Protein AF-A0A110B2I9-F1 (afdb_monomer_lite)

Radius of gyration: 13.92 Å; chains: 1; bounding box: 30×24×45 Å

Organism: Halorhodospira halochloris (NCBI:txid1052)

Secondary structure (DSSP, 8-state):
--TTHHHHHHHHHHTT---EEEE-SS-HHHHHHHGGG-SEEEEEE-S-TTTHHHHHT-TTHHHHHHHHHHHHHHT--EEEEEE-----

Foldseek 3Di:
DDPCVQVVLVVCVVVVDAAEAEEQQQAQVVLLVCLVSHQEYEYEDAADLVCQCVSVVDPCSSVSSVSNVVSNVVSPHHYDYHYDDDDD

Structure (mmCIF, N/CA/C/O backbone):
data_AF-A0A110B2I9-F1
#
_entry.id   AF-A0A110B2I9-F1
#
loop_
_atom_site.group_PDB
_atom_site.id
_atom_site.type_symbol
_atom_site.label_atom_id
_atom_site.label_alt_id
_atom_site.label_comp_id
_atom_site.label_asym_id
_atom_site.label_entity_id
_atom_site.label_seq_id
_atom_site.pdbx_PDB_ins_code
_atom_site.Cartn_x
_atom_site.Cartn_y
_atom_site.Cartn_z
_atom_site.occupancy
_atom_site.B_iso_or_equiv
_atom_site.auth_seq_id
_atom_site.auth_comp_id
_atom_site.auth_asym_id
_atom_site.auth_atom_id
_atom_site.pdbx_PDB_model_num
ATOM 1 N N . MET A 1 1 ? 6.266 10.959 1.260 1.00 55.09 1 MET A N 1
ATOM 2 C CA . MET A 1 1 ? 5.576 10.184 2.312 1.00 55.09 1 MET A CA 1
ATOM 3 C C . MET A 1 1 ? 5.239 11.134 3.442 1.00 55.09 1 MET A C 1
ATOM 5 O O . MET A 1 1 ? 6.120 11.884 3.838 1.00 55.09 1 MET A O 1
ATOM 9 N N . GLN A 1 2 ? 3.979 11.181 3.877 1.00 58.56 2 GLN A N 1
ATOM 10 C CA . GLN A 1 2 ? 3.545 12.080 4.950 1.00 58.56 2 GLN A CA 1
ATOM 11 C C . GLN A 1 2 ? 3.752 11.398 6.315 1.00 58.56 2 GLN A C 1
ATOM 13 O O . GLN A 1 2 ? 3.092 10.393 6.572 1.00 58.56 2 GLN A O 1
ATOM 18 N N . PRO A 1 3 ? 4.636 11.917 7.190 1.00 56.09 3 PRO A N 1
ATOM 19 C CA . PRO A 1 3 ? 5.009 11.249 8.444 1.00 56.09 3 PRO A CA 1
ATOM 20 C C . PRO A 1 3 ? 3.883 11.139 9.487 1.00 56.09 3 PRO A C 1
ATOM 22 O O . PRO A 1 3 ? 3.974 10.316 10.385 1.00 56.09 3 PRO A O 1
ATOM 25 N N . ALA A 1 4 ? 2.816 11.939 9.373 1.00 63.84 4 ALA A N 1
ATOM 26 C CA . ALA A 1 4 ? 1.741 12.028 10.372 1.00 63.84 4 ALA A CA 1
ATOM 27 C C . ALA A 1 4 ? 0.496 11.176 10.049 1.00 63.84 4 ALA A C 1
ATOM 29 O O . ALA A 1 4 ? -0.545 11.324 10.689 1.00 63.84 4 ALA A O 1
ATOM 30 N N . ILE A 1 5 ? 0.561 10.310 9.031 1.00 69.12 5 ILE A N 1
ATOM 31 C CA . ILE A 1 5 ? -0.638 9.620 8.538 1.00 69.12 5 ILE A CA 1
ATOM 32 C C . ILE A 1 5 ? -1.179 8.602 9.553 1.00 69.12 5 ILE A C 1
ATOM 34 O O . ILE A 1 5 ? -2.386 8.445 9.677 1.00 69.12 5 ILE A O 1
ATOM 38 N N . PHE A 1 6 ? -0.306 7.979 10.346 1.00 71.25 6 PHE A N 1
ATOM 39 C CA . PHE A 1 6 ? -0.702 6.982 11.342 1.00 71.25 6 PHE A CA 1
ATOM 40 C C . PHE A 1 6 ? -1.477 7.576 12.522 1.00 71.25 6 PHE A C 1
ATOM 42 O O . PHE A 1 6 ? -2.455 6.980 12.972 1.00 71.25 6 PHE A O 1
ATOM 49 N N . ASP A 1 7 ? -1.084 8.757 12.998 1.00 74.81 7 ASP A N 1
ATOM 50 C CA . ASP A 1 7 ? -1.772 9.416 14.112 1.00 74.81 7 ASP A CA 1
ATOM 51 C C . ASP A 1 7 ? -3.150 9.932 13.682 1.00 74.81 7 ASP A C 1
ATOM 53 O O . ASP A 1 7 ? -4.131 9.776 14.410 1.00 74.81 7 ASP A O 1
ATOM 57 N N . ALA A 1 8 ? -3.255 10.454 12.454 1.00 73.12 8 ALA A N 1
ATOM 58 C CA . ALA A 1 8 ? -4.535 10.849 11.871 1.00 73.12 8 ALA A CA 1
ATOM 59 C C . ALA A 1 8 ? -5.486 9.649 11.704 1.00 73.12 8 ALA A C 1
ATOM 61 O O . ALA A 1 8 ? -6.671 9.748 12.021 1.00 73.12 8 ALA A O 1
ATOM 62 N N . VAL A 1 9 ? -4.967 8.499 11.261 1.00 74.44 9 VAL A N 1
ATOM 63 C CA . VAL A 1 9 ? -5.741 7.257 11.116 1.00 74.44 9 VAL A CA 1
ATOM 64 C C . VAL A 1 9 ? -6.306 6.786 12.458 1.00 74.44 9 VAL A C 1
ATOM 66 O O . VAL A 1 9 ? -7.486 6.447 12.531 1.00 74.44 9 VAL A O 1
ATOM 69 N N . LYS A 1 10 ? -5.510 6.817 13.534 1.00 75.81 10 LYS A N 1
ATOM 70 C CA . LYS A 1 10 ? -5.979 6.436 14.877 1.00 75.81 10 LYS A CA 1
ATOM 71 C C . LYS A 1 10 ? -7.080 7.369 15.386 1.00 75.81 10 LYS A C 1
ATOM 73 O O . LYS A 1 10 ? -8.137 6.890 15.780 1.00 75.81 10 LYS A O 1
ATOM 78 N N . ALA A 1 11 ? -6.878 8.684 15.283 1.00 79.00 11 ALA A N 1
ATOM 79 C CA . ALA A 1 11 ? -7.854 9.669 15.751 1.00 79.00 11 ALA A CA 1
ATOM 80 C C . ALA A 1 11 ? -9.214 9.554 15.034 1.00 79.00 11 ALA A C 1
ATOM 82 O O . ALA A 1 11 ? -10.264 9.694 15.655 1.00 79.00 11 ALA A O 1
ATOM 83 N N . VAL A 1 12 ? -9.212 9.273 13.728 1.00 80.50 12 VAL A N 1
ATOM 84 C CA . VAL A 1 12 ? -10.443 9.121 12.934 1.00 80.50 12 VAL A CA 1
ATOM 85 C C . VAL A 1 12 ? -11.167 7.804 13.255 1.00 80.50 12 VAL A C 1
ATOM 87 O O . VAL A 1 12 ? -12.399 7.786 13.309 1.00 80.50 12 VAL A O 1
ATOM 90 N N . ARG A 1 13 ? -10.429 6.723 13.547 1.00 77.81 13 ARG A N 1
ATOM 91 C CA . ARG A 1 13 ? -11.012 5.451 14.011 1.00 77.81 13 ARG A CA 1
ATOM 92 C C . ARG A 1 13 ? -11.668 5.575 15.382 1.00 77.81 13 ARG A C 1
ATOM 94 O O . ARG A 1 13 ? -12.757 5.039 15.564 1.00 77.81 13 ARG A O 1
ATOM 101 N N . ASP A 1 14 ? -11.057 6.310 16.312 1.00 81.31 14 ASP A N 1
ATOM 102 C CA . ASP A 1 14 ? -11.626 6.552 17.648 1.00 81.31 14 ASP A CA 1
ATOM 103 C C . ASP A 1 14 ? -12.962 7.317 17.582 1.00 81.31 14 ASP A C 1
ATOM 105 O O . ASP A 1 14 ? -13.820 7.170 18.450 1.00 81.31 14 ASP A O 1
ATOM 109 N N . LEU A 1 15 ? -13.178 8.082 16.507 1.00 82.56 15 LEU A N 1
ATOM 110 C CA . LEU A 1 15 ? -14.440 8.761 16.203 1.00 82.56 15 LEU A CA 1
ATOM 111 C C . LEU A 1 15 ? -15.469 7.861 15.483 1.00 82.56 15 LEU A C 1
ATOM 113 O O . LEU A 1 15 ? -16.556 8.326 15.146 1.00 82.56 15 LEU A O 1
ATOM 117 N N . GLY A 1 16 ? -15.154 6.583 15.248 1.00 84.12 16 GLY A N 1
ATOM 118 C CA . GLY A 1 16 ? -16.043 5.598 14.621 1.00 84.12 16 GLY A CA 1
ATOM 119 C C . GLY A 1 16 ? -16.074 5.633 13.090 1.00 84.12 16 GLY A C 1
ATOM 120 O O . GLY A 1 16 ? -16.926 4.981 12.480 1.00 84.12 16 GLY A O 1
ATOM 121 N N . PHE A 1 17 ? -15.171 6.376 12.447 1.00 84.12 17 PHE A N 1
ATOM 122 C CA . PHE A 1 17 ? -15.084 6.425 10.989 1.00 84.12 17 PHE A CA 1
ATOM 123 C C . PHE A 1 17 ? -14.219 5.293 10.429 1.00 84.12 17 PHE A C 1
ATOM 125 O O . PHE A 1 17 ? -13.263 4.837 11.056 1.00 84.12 17 PHE A O 1
ATOM 132 N N . LYS A 1 18 ? -14.540 4.882 9.198 1.00 87.00 18 LYS A N 1
ATOM 133 C CA . LYS A 1 18 ? -13.722 3.945 8.422 1.00 87.00 18 LYS A CA 1
ATOM 134 C C . LYS A 1 18 ? -12.569 4.670 7.740 1.00 87.00 18 LYS A C 1
ATOM 136 O O . LYS A 1 18 ? -12.733 5.790 7.257 1.00 87.00 18 LYS A O 1
ATOM 141 N N . VAL A 1 19 ? -11.435 3.993 7.635 1.00 89.75 19 VAL A N 1
ATOM 142 C CA . VAL A 1 19 ? -10.214 4.507 7.022 1.00 89.75 19 VAL A CA 1
ATOM 143 C C . VAL A 1 19 ? -9.937 3.783 5.712 1.00 89.75 19 VAL A C 1
ATOM 145 O O . VAL A 1 19 ? -9.818 2.558 5.670 1.00 89.75 19 VAL A O 1
ATOM 148 N N . VAL A 1 20 ? -9.787 4.570 4.647 1.00 91.62 20 VAL A N 1
ATOM 149 C CA . VAL A 1 20 ? -9.419 4.100 3.310 1.00 91.62 20 VAL A CA 1
ATOM 150 C C . VAL A 1 20 ? -8.009 4.563 2.971 1.00 91.62 20 VAL A C 1
ATOM 152 O O . VAL A 1 20 ? -7.706 5.751 3.079 1.00 91.62 20 VAL A O 1
ATOM 155 N N . LEU A 1 21 ? -7.168 3.643 2.497 1.00 93.31 21 LEU A N 1
ATOM 156 C CA . LEU A 1 21 ? -5.845 3.963 1.970 1.00 93.31 21 LEU A CA 1
ATOM 157 C C . LEU A 1 21 ? -5.825 3.899 0.442 1.00 93.31 21 LEU A C 1
ATOM 159 O O . LEU A 1 21 ? -6.047 2.842 -0.144 1.00 93.31 21 LEU A O 1
ATOM 163 N N . HIS A 1 22 ? -5.477 5.020 -0.191 1.00 94.94 22 HIS A N 1
ATOM 164 C CA . HIS A 1 22 ? -5.171 5.084 -1.619 1.00 94.94 22 HIS A CA 1
ATOM 165 C C . HIS A 1 22 ? -3.656 5.027 -1.838 1.00 94.94 22 HIS A C 1
ATOM 167 O O . HIS A 1 22 ? -2.916 5.832 -1.270 1.00 94.94 22 HIS A O 1
ATOM 173 N N . THR A 1 23 ? -3.180 4.092 -2.663 1.00 94.12 23 THR A N 1
ATOM 174 C CA . THR A 1 23 ? -1.739 3.897 -2.894 1.00 94.12 23 THR A CA 1
ATOM 175 C C . THR A 1 23 ? -1.419 3.428 -4.314 1.00 94.12 23 THR A C 1
ATOM 177 O O . THR A 1 23 ? -2.217 2.764 -4.964 1.00 94.12 23 THR A O 1
ATOM 180 N N . ALA A 1 24 ? -0.214 3.742 -4.793 1.00 93.12 24 ALA A N 1
ATOM 181 C CA . ALA A 1 24 ? 0.354 3.168 -6.018 1.00 93.12 24 ALA A CA 1
ATOM 182 C C . ALA A 1 24 ? 1.306 1.982 -5.740 1.00 93.12 24 ALA A C 1
ATOM 184 O O . ALA A 1 24 ? 1.937 1.470 -6.660 1.00 93.12 24 ALA A O 1
ATOM 185 N N . GLY A 1 25 ? 1.472 1.577 -4.470 1.00 93.56 25 GLY A N 1
ATOM 186 C CA . GLY A 1 25 ? 2.329 0.448 -4.072 1.00 93.56 25 GLY A CA 1
ATOM 187 C C . GLY A 1 25 ? 3.832 0.666 -4.264 1.00 93.56 25 GLY A C 1
ATOM 188 O O . GLY A 1 25 ? 4.600 -0.286 -4.355 1.00 93.56 25 GLY A O 1
ATOM 189 N N . SER A 1 26 ? 4.286 1.918 -4.339 1.00 93.50 26 SER A N 1
ATOM 190 C CA . SER A 1 26 ? 5.705 2.237 -4.557 1.00 93.50 26 SER A CA 1
ATOM 191 C C . SER A 1 26 ? 6.600 1.970 -3.337 1.00 93.50 26 SER A C 1
ATOM 193 O O . SER A 1 26 ? 7.823 1.988 -3.472 1.00 93.50 26 SER A O 1
ATOM 195 N N . TYR A 1 27 ? 6.010 1.740 -2.159 1.00 94.25 27 TYR A N 1
ATOM 196 C CA . TYR A 1 27 ? 6.711 1.540 -0.885 1.00 94.25 27 TYR A CA 1
ATOM 197 C C . TYR A 1 27 ? 6.107 0.356 -0.108 1.00 94.25 27 TYR A C 1
ATOM 199 O O . TYR A 1 27 ? 5.294 0.575 0.794 1.00 94.25 27 TYR A O 1
ATOM 207 N N . PRO A 1 28 ? 6.481 -0.890 -0.444 1.00 94.75 28 PRO A N 1
ATOM 208 C CA . PRO A 1 28 ? 5.864 -2.089 0.130 1.00 94.75 28 PRO A CA 1
ATOM 209 C C . PRO A 1 28 ? 5.995 -2.180 1.649 1.00 94.75 28 PRO A C 1
ATOM 211 O O . PRO A 1 28 ? 5.038 -2.534 2.329 1.00 94.75 28 PRO A O 1
ATOM 214 N N . GLN A 1 29 ? 7.151 -1.790 2.190 1.00 94.56 29 GLN A N 1
ATOM 215 C CA . GLN A 1 29 ? 7.435 -1.882 3.623 1.00 94.56 29 GLN A CA 1
ATOM 216 C C . GLN A 1 29 ? 6.503 -0.967 4.433 1.00 94.56 29 GLN A C 1
ATOM 218 O O . GLN A 1 29 ? 5.868 -1.410 5.383 1.00 94.56 29 GLN A O 1
ATOM 223 N N . LEU A 1 30 ? 6.319 0.282 3.991 1.00 91.75 30 LEU A N 1
ATOM 224 C CA . LEU A 1 30 ? 5.379 1.199 4.644 1.00 91.75 30 LEU A CA 1
ATOM 225 C C . LEU A 1 30 ? 3.927 0.775 4.460 1.00 91.75 30 LEU A C 1
ATOM 227 O O . LEU A 1 30 ? 3.106 1.002 5.346 1.00 91.75 30 LEU A O 1
ATOM 231 N N . LEU A 1 31 ? 3.594 0.189 3.308 1.00 94.62 31 LEU A N 1
ATOM 232 C CA . LEU A 1 31 ? 2.254 -0.332 3.089 1.00 94.62 31 LEU A CA 1
ATOM 233 C C . LEU A 1 31 ? 1.948 -1.439 4.100 1.00 94.62 31 LEU A C 1
ATOM 235 O O . LEU A 1 31 ? 0.910 -1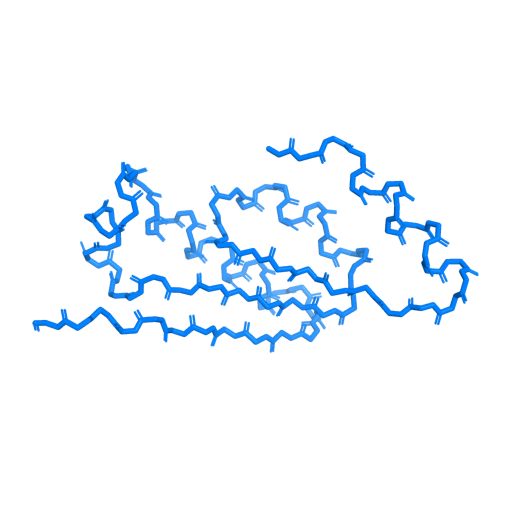.380 4.747 1.00 94.62 31 LEU A O 1
ATOM 239 N N . GLN A 1 32 ? 2.867 -2.387 4.296 1.00 94.62 32 GLN A N 1
ATOM 240 C CA . GLN A 1 32 ? 2.717 -3.457 5.286 1.00 94.62 32 GLN A CA 1
ATOM 241 C C . GLN A 1 32 ? 2.499 -2.917 6.705 1.00 94.62 32 GLN A C 1
ATOM 243 O O . GLN A 1 32 ? 1.623 -3.409 7.412 1.00 94.62 32 GLN A O 1
ATOM 248 N N . GLU A 1 33 ? 3.223 -1.868 7.100 1.00 93.00 33 GLU A N 1
ATOM 249 C CA . GLU A 1 33 ? 3.031 -1.206 8.397 1.00 93.00 33 GLU A CA 1
ATOM 250 C C . GLU A 1 33 ? 1.662 -0.508 8.520 1.00 93.00 33 GLU A C 1
ATOM 252 O O . GLU A 1 33 ? 1.107 -0.423 9.617 1.00 93.00 33 GLU A O 1
ATOM 257 N N . ALA A 1 34 ? 1.097 -0.029 7.406 1.00 90.94 34 ALA A N 1
ATOM 258 C CA . ALA A 1 34 ? -0.199 0.651 7.353 1.00 90.94 34 ALA A CA 1
ATOM 259 C C . ALA A 1 34 ? -1.410 -0.291 7.355 1.00 90.94 34 ALA A C 1
ATOM 261 O O . ALA A 1 34 ? -2.452 0.080 7.896 1.00 90.94 34 ALA A O 1
ATOM 262 N N . LEU A 1 35 ? -1.287 -1.495 6.787 1.00 92.94 35 LEU A N 1
ATOM 263 C CA . LEU A 1 35 ? -2.407 -2.428 6.592 1.00 92.94 35 LEU A CA 1
ATOM 264 C C . LEU A 1 35 ? -3.219 -2.733 7.867 1.00 92.94 35 LEU A C 1
ATOM 266 O O . LEU A 1 35 ? -4.444 -2.697 7.783 1.00 92.94 35 LEU A O 1
ATOM 270 N N . PRO A 1 36 ? -2.616 -2.946 9.055 1.00 92.00 36 PRO A N 1
ATOM 271 C CA . PRO A 1 36 ? -3.381 -3.217 10.277 1.00 92.00 36 PRO A CA 1
ATOM 272 C C . PRO A 1 36 ? -4.288 -2.068 10.743 1.00 92.00 36 PRO A C 1
ATOM 274 O O . PRO A 1 36 ? -5.134 -2.268 11.612 1.00 92.00 36 PRO A O 1
ATOM 277 N N . TRP A 1 37 ? -4.096 -0.858 10.214 1.00 89.00 37 TRP A N 1
ATOM 278 C CA . TRP A 1 37 ? -4.773 0.352 10.679 1.00 89.00 37 TRP A CA 1
ATOM 279 C C . TRP A 1 37 ? -5.879 0.832 9.737 1.00 89.00 37 TRP A C 1
ATOM 281 O O . TRP A 1 37 ? -6.586 1.786 10.063 1.00 89.00 37 TRP A O 1
ATOM 291 N N . VAL A 1 38 ? -6.048 0.194 8.580 1.00 91.56 38 VAL A N 1
ATOM 292 C CA . VAL A 1 38 ? -6.977 0.631 7.531 1.00 91.56 38 VAL A CA 1
ATOM 293 C C . VAL A 1 38 ? -8.074 -0.406 7.321 1.00 91.56 38 VAL A C 1
ATOM 295 O O . VAL A 1 38 ? -7.861 -1.600 7.503 1.00 91.56 38 VAL A O 1
ATOM 298 N N . ASP A 1 39 ? -9.266 0.052 6.950 1.00 93.56 39 ASP A N 1
ATOM 299 C CA . ASP A 1 39 ? -10.428 -0.824 6.762 1.00 93.56 39 ASP A CA 1
ATOM 300 C C . ASP A 1 39 ? -10.614 -1.221 5.291 1.00 93.56 39 ASP A C 1
ATOM 302 O O . ASP A 1 39 ? -11.255 -2.230 4.994 1.00 93.56 39 ASP A O 1
ATOM 306 N N . TRP A 1 40 ? -10.059 -0.430 4.365 1.00 95.62 40 TRP A N 1
ATOM 307 C CA . TRP A 1 40 ? -10.079 -0.721 2.935 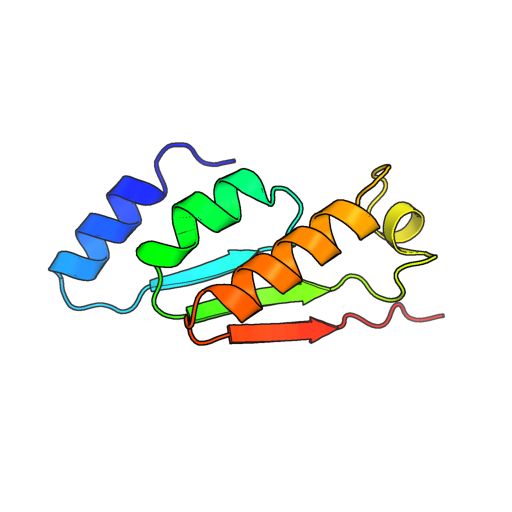1.00 95.62 40 TRP A CA 1
ATOM 308 C C . TRP A 1 40 ? -8.863 -0.132 2.209 1.00 95.62 40 TRP A C 1
ATOM 310 O O . TRP A 1 40 ? -8.391 0.958 2.547 1.00 95.62 40 TRP A O 1
ATOM 320 N N . VAL A 1 41 ? -8.373 -0.833 1.186 1.00 97.06 41 VAL A N 1
ATOM 321 C CA . VAL A 1 41 ? -7.251 -0.391 0.343 1.00 97.06 41 VAL A CA 1
ATOM 322 C C . VAL A 1 41 ? -7.685 -0.274 -1.113 1.00 97.06 41 VAL A C 1
ATOM 324 O O . VAL A 1 41 ? -8.126 -1.248 -1.713 1.00 97.06 41 VAL A O 1
ATOM 327 N N . ALA A 1 42 ? -7.469 0.891 -1.716 1.00 96.50 42 ALA A N 1
ATOM 328 C CA . ALA A 1 42 ? -7.559 1.079 -3.160 1.00 96.50 42 ALA A CA 1
ATOM 329 C C . ALA A 1 42 ? -6.153 1.258 -3.733 1.00 96.50 42 ALA A C 1
ATOM 331 O O . ALA A 1 42 ? -5.478 2.257 -3.455 1.00 96.50 42 ALA A O 1
ATOM 332 N N . MET A 1 43 ? -5.710 0.290 -4.533 1.00 96.25 43 MET A N 1
ATOM 333 C CA . MET A 1 43 ? -4.374 0.290 -5.116 1.00 96.25 43 MET A CA 1
ATOM 334 C C . MET A 1 43 ? -4.416 0.407 -6.639 1.00 96.25 43 MET A C 1
ATOM 336 O O . MET A 1 43 ? -5.099 -0.360 -7.315 1.00 96.25 43 MET A O 1
ATOM 340 N N . ASP A 1 44 ? -3.638 1.342 -7.182 1.00 94.81 44 ASP A N 1
ATOM 341 C CA . ASP A 1 44 ? -3.505 1.516 -8.627 1.00 94.81 44 ASP A CA 1
ATOM 342 C C . ASP A 1 44 ? -2.367 0.664 -9.191 1.00 94.81 44 ASP A C 1
ATOM 344 O O . ASP A 1 44 ? -1.216 0.788 -8.765 1.00 94.81 44 ASP A O 1
ATOM 348 N N . ILE A 1 45 ? -2.676 -0.118 -10.220 1.00 93.69 45 ILE A N 1
ATOM 349 C CA . ILE A 1 45 ? -1.722 -0.858 -11.043 1.00 93.69 45 ILE A CA 1
ATOM 350 C C . ILE A 1 45 ? -1.541 -0.085 -12.345 1.00 93.69 45 ILE A C 1
ATOM 352 O O . ILE A 1 45 ? -2.499 0.148 -13.078 1.00 93.69 45 ILE A O 1
ATOM 356 N N . LYS A 1 46 ? -0.313 0.340 -12.639 1.00 90.94 46 LYS A N 1
ATOM 357 C CA . LYS A 1 46 ? 0.004 1.235 -13.765 1.00 90.94 46 LYS A CA 1
ATOM 358 C C . LYS A 1 46 ? 0.143 0.526 -15.125 1.00 90.94 46 LYS A C 1
ATOM 360 O O . LYS A 1 46 ? 0.865 1.009 -15.987 1.00 90.94 46 LYS A O 1
ATOM 365 N N . GLY A 1 47 ? -0.550 -0.596 -15.307 1.00 87.56 47 GLY A N 1
ATOM 366 C CA . GLY A 1 47 ? -0.556 -1.371 -16.548 1.00 87.56 47 GLY A CA 1
ATOM 367 C C . GLY A 1 47 ? 0.332 -2.612 -16.490 1.00 87.56 47 GLY A C 1
ATOM 368 O O . GLY A 1 47 ? 0.520 -3.217 -15.430 1.00 87.56 47 GLY A O 1
ATOM 369 N N . GLU A 1 48 ? 0.850 -3.016 -17.648 1.00 89.31 48 GLU A N 1
ATOM 370 C CA . GLU A 1 48 ? 1.649 -4.230 -17.780 1.00 89.31 48 GLU A CA 1
ATOM 371 C C . GLU A 1 48 ? 2.968 -4.145 -17.015 1.00 89.31 48 GLU A C 1
ATOM 373 O O . GLU A 1 48 ? 3.703 -3.161 -17.077 1.00 89.31 48 GLU A O 1
ATOM 378 N N . TRP A 1 49 ? 3.321 -5.233 -16.334 1.00 91.19 49 TRP A N 1
ATOM 379 C CA . TRP A 1 49 ? 4.531 -5.284 -15.518 1.00 91.19 49 TRP A CA 1
ATOM 380 C C . TRP A 1 49 ? 5.822 -5.051 -1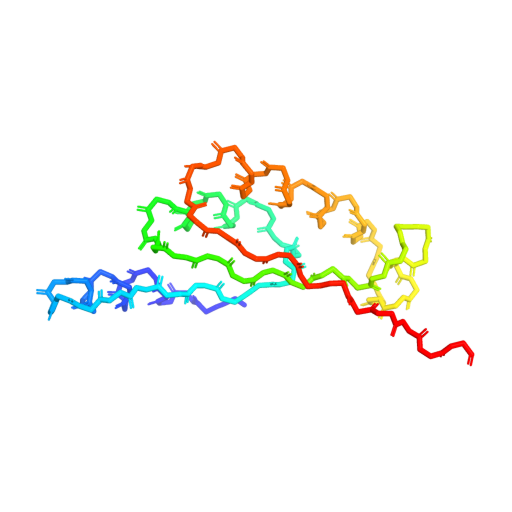6.311 1.00 91.19 49 TRP A C 1
ATOM 382 O O . TRP A 1 49 ? 6.769 -4.503 -15.758 1.00 91.19 49 TRP A O 1
ATOM 392 N N . ALA A 1 50 ? 5.854 -5.464 -17.583 1.00 88.94 50 ALA A N 1
ATOM 393 C CA . ALA A 1 50 ? 7.008 -5.277 -18.461 1.00 88.94 50 ALA A CA 1
ATOM 394 C C . ALA A 1 50 ? 7.265 -3.793 -18.776 1.00 88.94 50 ALA A C 1
ATOM 396 O O . ALA A 1 50 ? 8.417 -3.376 -18.838 1.00 88.94 50 ALA A O 1
ATOM 397 N N . HIS A 1 51 ? 6.198 -2.997 -18.887 1.00 88.75 51 HIS A N 1
ATOM 398 C CA . HIS A 1 51 ? 6.246 -1.568 -19.214 1.00 88.75 51 HIS A CA 1
ATOM 399 C C . HIS A 1 51 ? 6.097 -0.664 -17.983 1.00 88.75 51 HIS A C 1
ATOM 401 O O . HIS A 1 51 ? 6.188 0.558 -18.072 1.00 88.75 51 HIS A O 1
ATOM 407 N N . TYR A 1 52 ? 5.908 -1.240 -16.797 1.00 91.19 52 TYR A N 1
ATOM 408 C CA . TYR A 1 52 ? 5.690 -0.494 -15.558 1.00 91.19 52 TYR A CA 1
ATOM 409 C C . TYR A 1 52 ? 6.796 0.535 -15.250 1.00 91.19 52 TYR A C 1
ATOM 411 O O . TYR A 1 52 ? 6.462 1.662 -14.866 1.00 91.19 52 TYR A O 1
ATOM 419 N N . PRO A 1 53 ? 8.102 0.224 -15.423 1.00 91.88 53 PRO A N 1
ATOM 420 C CA . PRO A 1 53 ? 9.162 1.214 -15.235 1.00 91.88 53 PRO A CA 1
ATOM 421 C C . PRO A 1 53 ? 9.085 2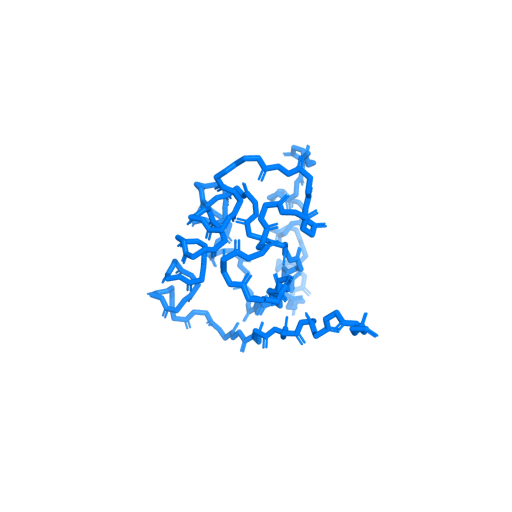.380 -16.220 1.00 91.88 53 PRO A C 1
ATOM 423 O O . PRO A 1 53 ? 9.384 3.507 -15.832 1.00 91.88 53 PRO A O 1
ATOM 426 N N . GLU A 1 54 ? 8.640 2.132 -17.452 1.00 90.38 54 GLU A N 1
ATOM 427 C CA . GLU A 1 54 ? 8.453 3.160 -18.484 1.00 90.38 54 GLU A CA 1
ATOM 428 C C . GLU A 1 54 ? 7.290 4.086 -18.111 1.00 90.38 54 GLU A C 1
ATOM 430 O O . GLU A 1 54 ? 7.437 5.306 -18.139 1.00 90.38 54 GLU A O 1
ATOM 435 N N . VAL A 1 55 ? 6.167 3.516 -17.659 1.00 88.94 55 VAL A N 1
ATOM 436 C CA . VAL A 1 55 ? 4.978 4.277 -17.240 1.00 88.94 55 VAL A CA 1
ATOM 437 C C . VAL A 1 55 ? 5.236 5.096 -15.971 1.00 88.94 55 VAL A C 1
ATOM 439 O O . VAL A 1 55 ? 4.735 6.209 -15.826 1.00 88.94 55 VAL A O 1
ATOM 442 N N . THR A 1 56 ? 6.002 4.556 -15.022 1.00 88.38 56 THR A N 1
ATOM 443 C CA . THR A 1 56 ? 6.237 5.201 -13.717 1.00 88.38 56 THR A CA 1
ATOM 444 C C . THR A 1 56 ? 7.497 6.059 -13.657 1.00 88.38 56 THR A C 1
ATOM 446 O O . THR A 1 56 ? 7.676 6.796 -12.687 1.00 88.38 56 THR A O 1
ATOM 449 N N . GLY A 1 57 ? 8.388 5.952 -14.646 1.00 91.19 57 GL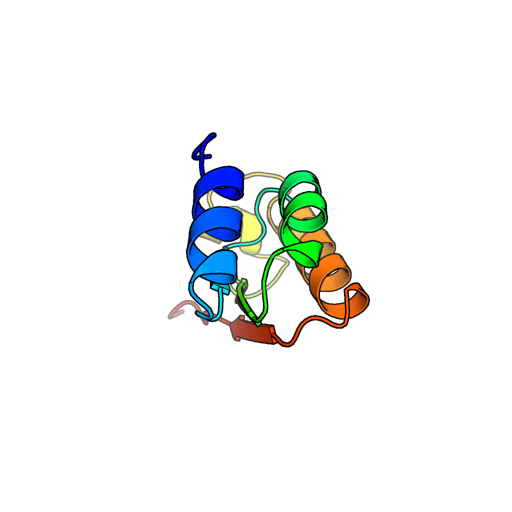Y A N 1
ATOM 450 C CA . GLY A 1 57 ? 9.687 6.627 -14.656 1.00 91.19 57 GLY A CA 1
ATOM 451 C C . GLY A 1 57 ? 10.652 6.150 -13.564 1.00 91.19 57 GLY A C 1
ATOM 452 O O . GLY A 1 57 ? 11.631 6.836 -13.270 1.00 91.19 57 GLY A O 1
ATOM 453 N N . ALA A 1 58 ? 10.385 5.003 -12.929 1.00 90.25 58 ALA A N 1
ATOM 454 C CA . ALA A 1 58 ? 11.164 4.493 -11.807 1.00 90.25 58 ALA A CA 1
ATOM 455 C C . ALA A 1 58 ? 11.613 3.048 -12.044 1.00 90.2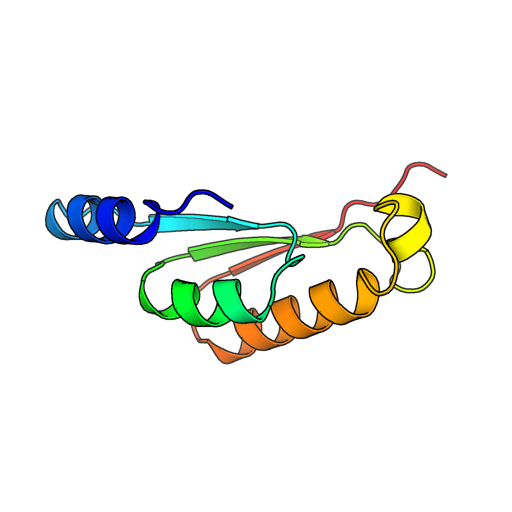5 58 ALA A C 1
ATOM 457 O O . ALA A 1 58 ? 10.796 2.156 -12.282 1.00 90.25 58 ALA A O 1
ATOM 458 N N . ALA A 1 59 ? 12.918 2.809 -11.904 1.00 88.25 59 ALA A N 1
ATOM 459 C CA . ALA A 1 59 ? 13.476 1.463 -11.912 1.00 88.25 59 ALA A CA 1
ATOM 460 C C . ALA A 1 59 ? 12.910 0.629 -10.749 1.00 88.25 59 ALA A C 1
ATOM 462 O O . ALA A 1 59 ? 12.671 1.135 -9.647 1.00 88.25 59 ALA A O 1
ATOM 463 N N . ASN A 1 60 ? 12.723 -0.664 -11.000 1.00 92.12 60 ASN A N 1
ATOM 464 C CA . ASN A 1 60 ? 12.187 -1.655 -10.062 1.00 92.12 60 ASN A CA 1
ATOM 465 C C . ASN A 1 60 ? 10.755 -1.372 -9.550 1.00 92.12 60 ASN A C 1
ATOM 467 O O . ASN A 1 60 ? 10.338 -1.853 -8.491 1.00 92.12 60 ASN A O 1
ATOM 471 N N . SER A 1 61 ? 10.008 -0.508 -10.238 1.00 93.31 61 SER A N 1
ATOM 472 C CA . SER A 1 61 ? 8.646 -0.124 -9.852 1.00 93.31 61 SER A CA 1
ATOM 473 C C . SER A 1 61 ? 7.645 -1.267 -10.008 1.00 93.31 61 SER A C 1
ATOM 475 O O . SER A 1 61 ? 6.737 -1.376 -9.185 1.00 93.31 61 SER A O 1
ATOM 477 N N . ALA A 1 62 ? 7.839 -2.141 -11.002 1.00 93.62 62 ALA A N 1
ATOM 478 C CA . ALA A 1 62 ? 7.023 -3.334 -11.207 1.00 93.62 62 ALA A CA 1
ATOM 479 C C . ALA A 1 62 ? 7.122 -4.283 -10.005 1.00 93.62 62 ALA A C 1
ATOM 481 O O . ALA A 1 62 ? 6.112 -4.752 -9.487 1.00 93.62 62 ALA A O 1
ATOM 482 N N . GLU A 1 63 ? 8.341 -4.544 -9.537 1.00 95.75 63 GLU A N 1
ATOM 483 C CA . GLU A 1 63 ? 8.648 -5.438 -8.423 1.00 95.75 63 GLU A CA 1
ATOM 484 C C . GLU A 1 63 ? 8.040 -4.912 -7.126 1.00 95.75 63 GLU A C 1
ATOM 486 O O . GLU A 1 63 ? 7.346 -5.650 -6.430 1.00 95.75 63 GLU A O 1
ATOM 491 N N . LYS A 1 64 ? 8.221 -3.618 -6.839 1.00 96.00 64 LYS A N 1
ATOM 492 C CA . LYS A 1 64 ? 7.633 -2.978 -5.654 1.00 96.00 64 LYS A CA 1
ATOM 493 C C . LYS A 1 64 ? 6.106 -2.991 -5.698 1.00 96.00 64 LYS A C 1
ATOM 495 O O . LYS A 1 64 ? 5.458 -3.308 -4.702 1.00 96.00 64 LYS A O 1
ATOM 500 N N . ALA A 1 65 ? 5.512 -2.686 -6.850 1.00 95.38 65 ALA A N 1
ATOM 501 C CA . ALA A 1 65 ? 4.065 -2.746 -7.001 1.00 95.38 65 ALA A CA 1
ATOM 502 C C . ALA A 1 65 ? 3.541 -4.178 -6.799 1.00 95.38 65 ALA A C 1
ATOM 504 O O . ALA A 1 65 ? 2.552 -4.364 -6.096 1.00 95.38 65 ALA A O 1
ATOM 505 N N . ARG A 1 66 ? 4.229 -5.199 -7.325 1.00 96.00 66 ARG A N 1
ATOM 506 C CA . ARG A 1 66 ? 3.881 -6.611 -7.093 1.00 96.00 66 ARG A CA 1
ATOM 507 C C . ARG A 1 66 ? 3.981 -7.003 -5.622 1.00 96.00 66 ARG A C 1
ATOM 509 O O . ARG A 1 66 ? 3.036 -7.575 -5.096 1.00 96.00 66 ARG A O 1
ATOM 516 N N . GLU A 1 67 ? 5.077 -6.661 -4.950 1.00 97.44 67 GLU A N 1
ATOM 517 C CA . GLU A 1 67 ? 5.248 -6.923 -3.514 1.00 97.44 67 GLU A CA 1
ATOM 518 C C . GLU A 1 67 ? 4.121 -6.276 -2.695 1.00 97.44 67 GLU A C 1
ATOM 520 O O . GLU A 1 67 ? 3.550 -6.899 -1.801 1.00 97.44 67 GLU A O 1
ATOM 525 N N . SER A 1 68 ? 3.739 -5.048 -3.052 1.00 97.38 68 SER A N 1
ATOM 526 C CA . SER A 1 68 ? 2.617 -4.345 -2.428 1.00 97.38 68 SER A CA 1
ATOM 527 C C . SER A 1 68 ? 1.271 -5.033 -2.678 1.00 97.38 68 SER A C 1
ATOM 529 O O . SER A 1 68 ? 0.475 -5.150 -1.750 1.00 97.38 68 SER A O 1
ATOM 531 N N . VAL A 1 69 ? 1.015 -5.524 -3.897 1.00 96.69 69 VAL A N 1
ATOM 532 C CA . VAL A 1 69 ? -0.200 -6.296 -4.212 1.00 96.69 69 VAL A CA 1
ATOM 533 C C . VAL A 1 69 ? -0.278 -7.558 -3.360 1.00 96.69 69 VAL A C 1
ATOM 535 O O . VAL A 1 69 ? -1.330 -7.847 -2.790 1.00 96.69 69 VAL A O 1
ATOM 538 N N . GLU A 1 70 ? 0.821 -8.301 -3.250 1.00 97.44 70 GLU A N 1
ATOM 539 C CA . GLU A 1 70 ? 0.846 -9.530 -2.456 1.00 97.44 70 GLU A CA 1
ATOM 540 C C . GLU A 1 70 ? 0.664 -9.240 -0.961 1.00 97.44 70 GLU A C 1
ATOM 542 O O . GLU A 1 70 ? -0.110 -9.931 -0.299 1.00 97.44 70 GLU A O 1
ATOM 547 N N . ALA A 1 71 ? 1.260 -8.162 -0.442 1.00 97.44 71 ALA A N 1
ATOM 548 C CA . ALA A 1 71 ? 1.021 -7.709 0.927 1.00 97.44 71 ALA A CA 1
ATOM 549 C C . ALA A 1 71 ? -0.460 -7.371 1.184 1.00 97.44 71 ALA A C 1
ATOM 551 O O . ALA A 1 71 ? -1.027 -7.808 2.185 1.00 97.44 71 ALA A O 1
ATOM 552 N N . VAL A 1 72 ? -1.110 -6.640 0.269 1.00 96.94 72 VAL A N 1
ATOM 553 C CA . VAL A 1 72 ? -2.540 -6.300 0.377 1.00 96.94 72 VAL A CA 1
ATOM 554 C C . VAL A 1 72 ? -3.398 -7.563 0.374 1.00 96.94 72 VAL A C 1
ATOM 556 O O . VAL A 1 72 ? -4.226 -7.730 1.268 1.00 96.94 72 VAL A O 1
ATOM 559 N N . LYS A 1 73 ? -3.169 -8.492 -0.563 1.00 96.19 73 LYS A N 1
ATOM 560 C CA . LYS A 1 73 ? -3.908 -9.764 -0.623 1.00 96.19 73 LYS A CA 1
ATOM 561 C C . LYS A 1 73 ? -3.737 -10.598 0.647 1.00 96.19 73 LYS A C 1
ATOM 563 O O . LYS A 1 73 ? -4.706 -11.186 1.119 1.00 96.19 73 LYS A O 1
ATOM 568 N N . ALA A 1 74 ? -2.523 -10.642 1.197 1.00 97.06 74 ALA A N 1
ATOM 569 C CA . ALA A 1 74 ? -2.208 -11.413 2.396 1.00 97.06 74 ALA A CA 1
ATOM 570 C C . ALA A 1 74 ? -2.758 -10.786 3.691 1.00 97.06 74 ALA A C 1
ATOM 572 O O . ALA A 1 74 ? -2.887 -11.481 4.695 1.00 97.06 74 ALA A O 1
ATOM 573 N N . SER A 1 75 ? -3.092 -9.493 3.683 1.00 95.38 75 SER A N 1
ATOM 574 C CA . SER A 1 75 ? -3.491 -8.759 4.892 1.00 95.38 75 SER A CA 1
ATOM 575 C C . SER A 1 75 ? -4.876 -9.109 5.439 1.00 95.38 75 SER A C 1
ATOM 577 O O . SER A 1 75 ? -5.161 -8.822 6.599 1.00 95.38 75 SER A O 1
ATOM 579 N N . GLY A 1 76 ? -5.758 -9.674 4.609 1.00 94.88 76 GLY A N 1
ATOM 580 C CA . GLY A 1 76 ? -7.171 -9.870 4.948 1.00 94.88 76 GLY A CA 1
ATOM 581 C C . GLY A 1 76 ? -8.003 -8.579 4.999 1.00 94.88 76 GLY A C 1
ATOM 582 O O . GLY A 1 76 ? -9.207 -8.650 5.241 1.00 94.88 76 GLY A O 1
ATOM 583 N N . VAL A 1 77 ? -7.399 -7.411 4.746 1.00 95.81 77 VAL A N 1
ATOM 584 C CA . VAL A 1 77 ? -8.109 -6.134 4.597 1.00 95.81 77 VAL A CA 1
ATOM 585 C C . VAL A 1 77 ? -8.890 -6.152 3.284 1.00 95.81 77 VAL A C 1
ATOM 587 O O . VAL A 1 77 ? -8.409 -6.671 2.279 1.00 95.81 77 VAL A O 1
ATOM 590 N N . ALA A 1 78 ? -10.097 -5.585 3.260 1.00 96.75 78 ALA A N 1
ATOM 591 C CA . ALA A 1 78 ? -10.854 -5.456 2.018 1.00 96.75 78 ALA A CA 1
ATOM 592 C C . ALA A 1 78 ? -10.101 -4.549 1.023 1.00 96.75 78 ALA A C 1
ATOM 594 O O . ALA A 1 78 ? -9.525 -3.536 1.421 1.00 96.75 78 ALA A O 1
ATOM 595 N N . TYR A 1 79 ? -10.107 -4.870 -0.272 1.00 97.31 79 TYR A N 1
ATOM 596 C CA . TYR A 1 79 ? -9.330 -4.100 -1.246 1.00 97.31 79 TYR A CA 1
ATOM 597 C C . TYR A 1 79 ? -9.957 -4.029 -2.639 1.00 97.31 79 TYR A C 1
ATOM 599 O O . TYR A 1 79 ? -10.818 -4.829 -2.998 1.00 97.31 79 TYR A O 1
ATOM 607 N N . GLU A 1 80 ? -9.476 -3.073 -3.429 1.00 97.06 80 GLU A N 1
ATOM 608 C CA . GLU A 1 80 ? -9.706 -2.939 -4.865 1.00 97.06 80 GLU A CA 1
ATOM 609 C C . GLU A 1 80 ? -8.368 -2.688 -5.574 1.00 97.06 80 GLU A C 1
ATOM 611 O O . GLU A 1 80 ? -7.588 -1.821 -5.172 1.00 97.06 80 GLU A O 1
ATOM 616 N N . LEU A 1 81 ? -8.106 -3.450 -6.641 1.00 94.38 81 LEU A N 1
ATOM 617 C CA . LEU A 1 81 ? -6.970 -3.234 -7.537 1.00 94.38 81 LEU A CA 1
ATOM 618 C C . LEU A 1 81 ? -7.481 -2.608 -8.833 1.00 94.38 81 LEU A C 1
ATOM 620 O O . LEU A 1 81 ? -8.293 -3.210 -9.534 1.00 94.38 81 LEU A O 1
ATOM 624 N N . ARG A 1 82 ? -6.996 -1.411 -9.160 1.00 93.81 82 ARG A N 1
ATOM 625 C CA . ARG A 1 82 ? -7.432 -0.640 -10.329 1.00 93.81 82 ARG A CA 1
ATOM 626 C C . ARG A 1 82 ? -6.344 -0.667 -11.384 1.00 93.81 82 ARG A C 1
ATOM 628 O O . ARG A 1 82 ? -5.290 -0.062 -11.196 1.00 93.81 82 ARG A O 1
ATOM 635 N N . VAL A 1 83 ? -6.583 -1.382 -12.477 1.00 87.56 83 VAL A N 1
ATOM 636 C CA . VAL A 1 83 ? -5.640 -1.446 -13.597 1.00 87.56 83 VAL A CA 1
ATOM 637 C C . VAL A 1 83 ? -5.874 -0.241 -14.496 1.00 87.56 83 VAL A C 1
ATOM 639 O O . VAL A 1 83 ? -6.966 -0.054 -15.026 1.00 87.56 83 VAL A O 1
ATOM 642 N N . LEU A 1 84 ? -4.851 0.597 -14.630 1.00 77.38 84 LEU A N 1
ATOM 643 C CA . LEU A 1 84 ? -4.844 1.701 -15.576 1.00 77.38 84 LEU A CA 1
ATOM 644 C C . LEU A 1 84 ? -4.267 1.176 -16.887 1.00 77.38 84 LEU A C 1
ATOM 646 O O . LEU A 1 84 ? -3.061 0.949 -16.981 1.00 77.38 84 LEU A O 1
ATOM 650 N N . GLU A 1 85 ? -5.123 0.957 -17.881 1.00 67.19 85 GLU A N 1
ATOM 651 C CA . GLU A 1 85 ? -4.651 0.709 -19.241 1.00 67.19 85 GLU A CA 1
ATOM 652 C C . GLU A 1 85 ? -4.157 2.033 -19.830 1.00 67.19 85 GLU A C 1
ATOM 654 O O . GLU A 1 85 ? -4.886 3.028 -19.872 1.00 67.19 85 GLU A O 1
ATOM 659 N N . GLY A 1 86 ? -2.882 2.067 -20.220 1.00 59.31 86 GLY A N 1
ATOM 660 C CA . GLY A 1 86 ? -2.341 3.172 -21.000 1.00 59.31 86 GLY A CA 1
ATOM 661 C C . GLY A 1 86 ? -2.986 3.159 -22.381 1.00 59.31 86 GLY A C 1
ATOM 662 O O . GLY A 1 86 ? -3.071 2.108 -23.009 1.00 59.31 86 GLY A O 1
ATOM 663 N N . VAL A 1 87 ? -3.462 4.314 -22.845 1.00 49.84 87 VAL A N 1
ATOM 664 C CA . VAL A 1 87 ? -3.922 4.464 -24.230 1.00 49.84 87 VAL A CA 1
ATOM 665 C C . VAL A 1 87 ? -2.699 4.260 -25.127 1.00 49.84 87 VAL A C 1
ATOM 667 O O . VAL A 1 87 ? -1.750 5.040 -25.032 1.00 49.84 87 VAL A O 1
ATOM 670 N N . GLY A 1 88 ? -2.701 3.167 -25.896 1.00 50.16 88 GLY A N 1
ATOM 671 C CA . GLY A 1 88 ? -1.684 2.867 -26.908 1.00 50.16 88 GLY A CA 1
ATOM 672 C C . GLY A 1 88 ? -1.696 3.837 -28.082 1.00 50.16 88 GLY A C 1
ATOM 673 O O . GLY A 1 88 ? -2.725 4.523 -28.284 1.00 50.16 88 GLY A O 1
#

InterPro domains:
  IPR013785 Aldolase-type TIM barrel [G3DSA:3.20.20.70] (1-87)
  IPR058240 Radical SAM superfamily [SSF102114] (1-83)

Sequence (88 aa):
MQPAIFDAVKAVRDLGFKVVLHTAGSYPQLLQEALPWVDWVAMDIKGEWAHYPEVTGAANSAEKARESVEAVKASGVAYELRVLEGVG

pLDDT: mean 87.58, std 11.66, range [49.84, 97.44]